Protein AF-A0A4S9E4V7-F1 (afdb_monomer_lite)

Structure (mmCIF, N/CA/C/O backbone):
data_AF-A0A4S9E4V7-F1
#
_entry.id   AF-A0A4S9E4V7-F1
#
loop_
_atom_site.group_PDB
_atom_site.id
_atom_site.type_symbol
_atom_site.label_atom_id
_atom_site.label_alt_id
_atom_site.label_comp_id
_atom_site.label_asym_id
_atom_site.label_entity_id
_atom_site.label_seq_id
_atom_site.pdbx_PDB_ins_code
_atom_site.Cartn_x
_atom_site.Cartn_y
_atom_site.Cartn_z
_atom_site.occupancy
_atom_site.B_iso_or_equiv
_atom_site.auth_seq_id
_atom_site.auth_comp_id
_atom_site.auth_asym_id
_atom_site.auth_atom_id
_atom_site.pdbx_PDB_model_num
ATOM 1 N N . MET A 1 1 ? 6.009 -18.133 0.941 1.00 55.78 1 MET A N 1
ATOM 2 C CA . MET A 1 1 ? 5.206 -17.746 -0.240 1.00 55.78 1 MET A CA 1
ATOM 3 C C . MET A 1 1 ? 5.287 -16.229 -0.353 1.00 55.78 1 MET A C 1
ATOM 5 O O . MET A 1 1 ? 4.852 -15.568 0.579 1.00 55.78 1 MET A O 1
ATOM 9 N N . CYS A 1 2 ? 5.917 -15.676 -1.392 1.00 73.06 2 CYS A N 1
ATOM 10 C CA . CYS A 1 2 ? 6.107 -14.224 -1.519 1.00 73.06 2 CYS A CA 1
ATOM 11 C C . CYS A 1 2 ? 4.860 -13.590 -2.148 1.00 73.06 2 CYS A C 1
ATOM 13 O O . CYS A 1 2 ? 4.526 -13.915 -3.286 1.00 73.06 2 CYS A O 1
ATOM 15 N N . LYS A 1 3 ? 4.164 -12.721 -1.409 1.00 90.62 3 LYS A N 1
ATOM 16 C CA . LYS A 1 3 ? 3.033 -11.930 -1.915 1.00 90.62 3 LYS A CA 1
ATOM 17 C C . LYS A 1 3 ? 3.523 -10.561 -2.401 1.00 90.62 3 LYS A C 1
ATOM 19 O O . LYS A 1 3 ? 4.556 -10.073 -1.946 1.00 90.62 3 LYS A O 1
ATOM 24 N N . ARG A 1 4 ? 2.806 -9.951 -3.344 1.00 94.00 4 ARG A N 1
ATOM 25 C CA . ARG A 1 4 ? 3.151 -8.665 -3.960 1.00 94.00 4 ARG A CA 1
ATOM 26 C C . ARG A 1 4 ? 2.771 -7.502 -3.041 1.00 94.00 4 ARG A C 1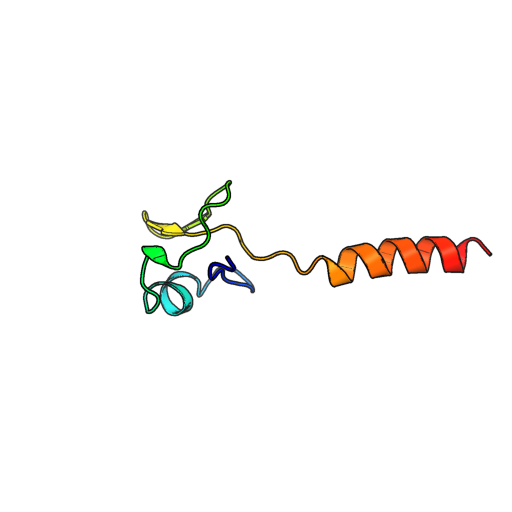
ATOM 28 O O . ARG A 1 4 ? 1.703 -7.498 -2.431 1.00 94.00 4 ARG A O 1
ATOM 35 N N . THR A 1 5 ? 3.648 -6.508 -2.968 1.00 94.38 5 THR A N 1
ATOM 36 C CA . THR A 1 5 ? 3.385 -5.209 -2.341 1.00 94.38 5 THR A CA 1
ATOM 37 C C . THR A 1 5 ? 3.957 -4.080 -3.205 1.00 94.38 5 THR A C 1
ATOM 39 O O . THR A 1 5 ? 4.598 -4.352 -4.222 1.00 94.38 5 THR A O 1
ATOM 42 N N . TRP A 1 6 ? 3.717 -2.825 -2.829 1.00 93.69 6 TRP A N 1
ATOM 43 C CA . TRP A 1 6 ? 4.138 -1.634 -3.564 1.00 93.69 6 TRP A CA 1
ATOM 44 C C . TRP A 1 6 ? 5.266 -0.879 -2.849 1.00 93.69 6 TRP A C 1
ATOM 46 O O . TRP A 1 6 ? 5.478 -1.020 -1.647 1.00 93.69 6 TRP A O 1
ATOM 56 N N . PHE A 1 7 ? 5.983 -0.050 -3.606 1.00 92.62 7 PHE A N 1
ATOM 57 C CA . PHE A 1 7 ? 7.033 0.841 -3.115 1.00 92.62 7 PHE A CA 1
ATOM 58 C C . PHE A 1 7 ? 6.950 2.195 -3.832 1.00 92.62 7 PHE A C 1
ATOM 60 O O . PHE A 1 7 ? 6.514 2.258 -4.983 1.00 92.62 7 PHE A O 1
ATOM 67 N N . GLY A 1 8 ? 7.365 3.275 -3.166 1.00 89.00 8 GLY A N 1
ATOM 68 C CA . GLY A 1 8 ? 7.410 4.631 -3.723 1.00 89.00 8 GLY A CA 1
ATOM 69 C C . GLY A 1 8 ? 6.656 5.654 -2.872 1.00 89.00 8 GLY A C 1
ATOM 70 O O . GLY A 1 8 ? 6.359 5.420 -1.710 1.00 89.00 8 GLY A O 1
ATOM 71 N N . CYS A 1 9 ? 6.310 6.807 -3.449 1.00 91.69 9 CYS A N 1
ATOM 72 C CA . CYS A 1 9 ? 5.714 7.933 -2.710 1.00 91.69 9 CYS A CA 1
ATOM 73 C C . CYS A 1 9 ? 4.243 7.741 -2.284 1.00 91.69 9 CYS A C 1
ATOM 75 O O . CYS A 1 9 ? 3.651 8.628 -1.675 1.00 91.69 9 CYS A O 1
ATOM 77 N N . GLY A 1 10 ? 3.608 6.626 -2.652 1.00 90.81 10 GLY A N 1
ATOM 78 C CA . GLY A 1 10 ? 2.225 6.326 -2.279 1.00 90.81 10 GLY A CA 1
ATOM 79 C C . GLY A 1 10 ? 1.138 7.077 -3.065 1.00 90.81 10 GLY A C 1
ATOM 80 O O . GLY A 1 10 ? -0.046 6.863 -2.808 1.00 90.81 10 GLY A O 1
ATOM 81 N N . ALA A 1 11 ? 1.487 7.941 -4.025 1.00 92.31 11 ALA A N 1
ATOM 82 C CA . ALA A 1 11 ? 0.503 8.619 -4.884 1.00 92.31 11 ALA A CA 1
ATOM 83 C C . ALA A 1 11 ? -0.072 7.706 -5.986 1.00 92.31 11 ALA A C 1
ATOM 85 O O . ALA A 1 11 ? -1.158 7.953 -6.494 1.00 92.31 11 ALA A O 1
ATOM 86 N N . HIS A 1 12 ? 0.642 6.630 -6.328 1.00 92.88 12 HIS A N 1
ATOM 87 C CA . HIS A 1 12 ? 0.327 5.751 -7.460 1.00 92.88 12 HIS A CA 1
ATOM 88 C C . HIS A 1 12 ? -0.085 4.333 -7.031 1.00 92.88 12 HIS A C 1
ATOM 90 O O . HIS A 1 12 ? -0.086 3.424 -7.856 1.00 92.88 12 HIS A O 1
ATOM 96 N N . VAL A 1 13 ? -0.413 4.124 -5.747 1.00 95.25 13 VAL A N 1
ATOM 97 C CA . VAL A 1 13 ? -0.746 2.790 -5.207 1.00 95.25 13 VAL A CA 1
ATOM 98 C C . VAL A 1 13 ? -1.889 2.119 -5.973 1.00 95.25 13 VAL A C 1
ATOM 100 O O . VAL A 1 13 ? -1.674 0.979 -6.384 1.00 95.25 13 VAL A O 1
ATOM 103 N N . PRO A 1 14 ? -3.030 2.789 -6.257 1.00 95.94 14 PRO A N 1
ATOM 104 C CA . PRO A 1 14 ? -4.113 2.165 -7.021 1.00 95.94 14 PRO A CA 1
ATOM 105 C C . PRO A 1 14 ? -3.641 1.709 -8.407 1.00 95.94 14 PRO A C 1
ATOM 107 O O . PRO A 1 14 ? -3.745 0.539 -8.754 1.00 95.94 14 PRO A O 1
ATOM 110 N N . SER A 1 15 ? -2.968 2.591 -9.156 1.00 94.25 15 SER A N 1
ATOM 111 C CA . SER A 1 15 ? -2.469 2.274 -10.501 1.00 94.25 15 SER A CA 1
ATOM 112 C C . SER A 1 15 ? -1.499 1.089 -10.544 1.00 94.25 15 SER A C 1
ATOM 114 O O . SER A 1 15 ? -1.448 0.387 -11.551 1.00 94.25 15 SER A O 1
ATOM 116 N N . VAL A 1 16 ? -0.717 0.863 -9.484 1.00 93.50 16 VAL A N 1
ATOM 117 C CA . VAL A 1 16 ? 0.225 -0.267 -9.405 1.00 93.50 16 VAL A CA 1
ATOM 118 C C . VAL A 1 16 ? -0.477 -1.544 -8.936 1.00 93.50 16 VAL A C 1
ATOM 120 O O . VAL A 1 16 ? -0.267 -2.610 -9.516 1.00 93.50 16 VAL A O 1
ATOM 123 N N . MET A 1 17 ? -1.306 -1.450 -7.895 1.00 95.94 17 MET A N 1
ATOM 124 C CA . MET A 1 17 ? -1.864 -2.616 -7.206 1.00 95.94 17 MET A CA 1
ATOM 125 C C . MET A 1 17 ? -3.151 -3.149 -7.837 1.00 95.94 17 MET A C 1
ATOM 127 O O . MET A 1 17 ? -3.358 -4.359 -7.813 1.00 95.94 17 MET A O 1
ATOM 131 N N . ASP A 1 18 ? -3.990 -2.304 -8.439 1.00 95.75 18 ASP A N 1
ATOM 132 C CA . ASP A 1 18 ? -5.322 -2.707 -8.923 1.00 95.75 18 ASP A CA 1
ATOM 133 C C . ASP A 1 18 ? -5.270 -3.722 -10.072 1.00 95.75 18 ASP A C 1
ATOM 135 O O . ASP A 1 18 ? -6.205 -4.495 -10.275 1.00 95.75 18 ASP A O 1
ATOM 139 N N . SER A 1 19 ? -4.153 -3.768 -10.804 1.00 94.94 19 SER A N 1
ATOM 140 C CA . SER A 1 19 ? -3.908 -4.771 -11.849 1.00 94.94 19 SER A CA 1
ATOM 141 C C . SER A 1 19 ? -3.542 -6.160 -11.303 1.00 94.94 19 SER A C 1
ATOM 143 O O . SER A 1 19 ? -3.508 -7.139 -12.052 1.00 94.94 19 SER A O 1
ATOM 145 N N . ILE A 1 20 ? -3.251 -6.262 -10.004 1.00 95.19 20 ILE A N 1
ATOM 146 C CA . ILE A 1 20 ? -2.787 -7.480 -9.346 1.00 95.19 20 ILE A CA 1
ATOM 147 C C . ILE A 1 20 ? -3.979 -8.170 -8.669 1.00 95.19 20 ILE A C 1
ATOM 149 O O . ILE A 1 20 ? -4.679 -7.530 -7.884 1.00 95.19 20 ILE A O 1
ATOM 153 N N . PRO A 1 21 ? -4.192 -9.480 -8.879 1.00 95.81 21 PRO A N 1
ATOM 154 C CA . PRO A 1 21 ? -5.199 -10.237 -8.142 1.00 95.81 21 PRO A CA 1
ATOM 155 C C . PRO A 1 21 ? -5.034 -10.103 -6.618 1.00 95.81 21 PRO A C 1
ATOM 157 O O . PRO A 1 21 ? -3.943 -10.293 -6.083 1.00 95.81 21 PRO A O 1
ATOM 160 N N . LYS A 1 22 ? -6.123 -9.812 -5.892 1.00 93.94 22 LYS A N 1
ATOM 161 C CA . LYS A 1 22 ? -6.084 -9.564 -4.434 1.00 93.94 22 LYS A CA 1
ATOM 162 C C . LYS A 1 22 ? -5.533 -10.733 -3.609 1.00 93.94 22 LYS A C 1
ATOM 164 O O . LYS A 1 22 ? -4.970 -10.514 -2.544 1.00 93.94 22 LYS A O 1
ATOM 169 N N . ASN A 1 23 ? -5.667 -11.972 -4.081 1.00 94.50 23 ASN A N 1
ATOM 170 C CA . ASN A 1 23 ? -5.086 -13.152 -3.424 1.00 94.50 23 ASN A CA 1
ATOM 171 C C . ASN A 1 23 ? -3.546 -13.166 -3.460 1.00 94.50 23 ASN A C 1
ATOM 173 O O . ASN A 1 23 ? -2.918 -13.874 -2.672 1.00 94.50 23 ASN A O 1
ATOM 177 N N . GLU A 1 24 ? -2.944 -12.377 -4.346 1.00 95.62 24 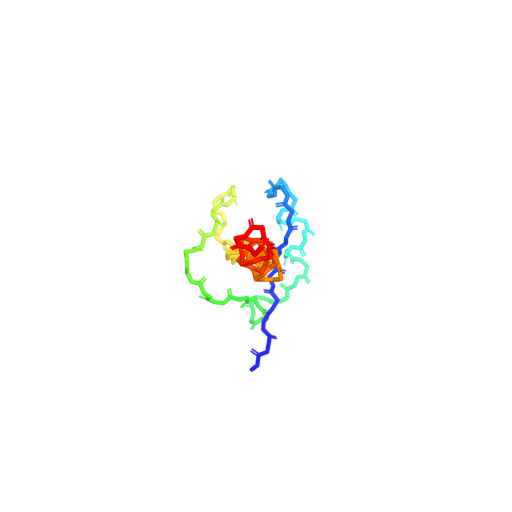GLU A N 1
ATOM 178 C CA . GLU A 1 24 ? -1.502 -12.190 -4.441 1.00 95.62 24 GLU A CA 1
ATOM 179 C C . GLU A 1 24 ? -1.010 -10.963 -3.670 1.00 95.62 24 GLU A C 1
ATOM 181 O O . GLU A 1 24 ? 0.195 -10.733 -3.623 1.00 95.62 24 GLU A O 1
ATOM 186 N N . TRP A 1 25 ? -1.899 -10.176 -3.059 1.00 95.38 25 TRP A N 1
ATOM 187 C CA . TRP A 1 25 ? -1.524 -9.006 -2.266 1.00 95.38 25 TRP A CA 1
ATOM 188 C C . TRP A 1 25 ? -0.981 -9.417 -0.902 1.00 95.38 25 TRP A C 1
ATOM 190 O O . TRP A 1 25 ? -1.505 -10.324 -0.256 1.00 95.38 25 TRP A O 1
ATOM 200 N N . CYS A 1 26 ? 0.051 -8.716 -0.438 1.00 93.81 26 CYS A N 1
ATOM 201 C CA . CYS A 1 26 ? 0.567 -8.882 0.912 1.00 93.81 26 CYS A CA 1
ATOM 202 C C . CYS A 1 26 ? -0.528 -8.601 1.963 1.00 93.81 26 CYS A C 1
ATOM 204 O O . CYS A 1 26 ? -1.224 -7.582 1.929 1.00 93.81 26 CYS A O 1
ATOM 206 N N . ASP A 1 27 ? -0.699 -9.534 2.897 1.00 93.38 27 ASP A N 1
ATOM 207 C CA . ASP A 1 27 ? -1.715 -9.495 3.948 1.00 93.38 27 ASP A CA 1
ATOM 208 C C . ASP A 1 27 ? -1.205 -8.905 5.268 1.00 93.38 27 ASP A C 1
ATOM 210 O O . ASP A 1 27 ? -2.021 -8.700 6.156 1.00 93.38 27 ASP A O 1
ATOM 214 N N . CYS A 1 28 ? 0.065 -8.502 5.353 1.00 91.69 28 CYS A N 1
ATOM 215 C CA . CYS A 1 28 ? 0.639 -7.814 6.513 1.00 91.69 28 CYS A CA 1
ATOM 216 C C . CYS A 1 28 ? -0.119 -6.530 6.898 1.00 91.69 28 CYS A C 1
ATOM 218 O O . CYS A 1 28 ? -0.634 -5.825 6.026 1.00 91.69 28 CYS A O 1
ATOM 220 N N . ASP A 1 29 ? -0.121 -6.212 8.190 1.00 91.62 29 ASP A N 1
ATOM 221 C CA . ASP A 1 29 ? -0.638 -4.968 8.769 1.00 91.62 29 ASP A CA 1
ATOM 222 C C . ASP A 1 29 ? 0.523 -4.048 9.200 1.00 91.62 29 ASP A C 1
ATOM 224 O O . ASP A 1 29 ? 1.610 -4.556 9.493 1.00 91.62 29 ASP A O 1
ATOM 228 N N . PRO A 1 30 ? 0.328 -2.715 9.264 1.00 93.44 30 PRO A N 1
ATOM 229 C CA . PRO A 1 30 ? -0.909 -1.980 8.978 1.00 93.44 30 PRO A CA 1
ATOM 230 C C . PRO A 1 30 ? -1.169 -1.787 7.476 1.00 93.44 30 PRO A C 1
ATOM 232 O O . PRO A 1 30 ? -0.247 -1.634 6.675 1.00 93.44 30 PRO A O 1
ATOM 235 N N . LYS A 1 31 ? -2.446 -1.748 7.085 1.00 93.81 31 LYS A N 1
ATOM 236 C CA . LYS A 1 31 ? -2.848 -1.388 5.718 1.00 93.81 31 LYS A CA 1
ATOM 237 C C . LYS A 1 31 ? -2.676 0.103 5.450 1.00 93.81 31 LYS A C 1
ATOM 239 O O . LYS A 1 31 ? -2.694 0.930 6.358 1.00 93.81 31 LYS A O 1
ATOM 244 N N . THR A 1 32 ? -2.533 0.443 4.173 1.00 93.12 32 THR A N 1
ATOM 245 C CA . THR A 1 32 ? -2.551 1.831 3.699 1.00 93.12 32 THR A CA 1
ATOM 246 C C . THR A 1 32 ? -3.895 2.128 3.048 1.00 93.12 32 THR A C 1
ATOM 248 O O . THR A 1 32 ? -4.244 1.496 2.054 1.00 93.12 32 THR A O 1
ATOM 251 N N . GLU A 1 33 ? -4.636 3.107 3.560 1.00 94.50 33 GLU A N 1
ATOM 252 C CA . GLU A 1 33 ? -5.886 3.563 2.944 1.00 94.50 33 GLU A CA 1
ATOM 253 C C . GLU A 1 33 ? -5.604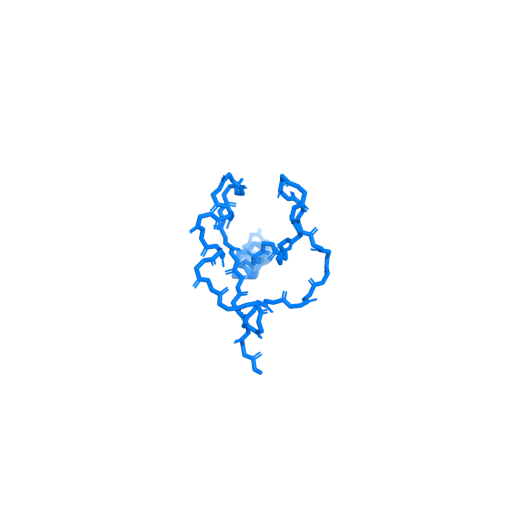 4.559 1.809 1.00 94.50 33 GLU A C 1
ATOM 255 O O . GLU A 1 33 ? -4.796 5.487 1.950 1.00 94.50 33 GLU A O 1
ATOM 260 N N . LYS A 1 34 ? -6.245 4.343 0.656 1.00 92.62 34 LYS A N 1
ATOM 261 C CA . LYS A 1 34 ? -6.290 5.296 -0.457 1.00 92.62 34 LYS A CA 1
ATOM 262 C C . LYS A 1 34 ? -7.688 5.321 -1.054 1.00 92.62 34 LYS A C 1
ATOM 264 O O . LYS A 1 34 ? -8.143 4.320 -1.610 1.00 92.62 34 LYS A O 1
ATOM 269 N N . ASN A 1 35 ? -8.325 6.488 -1.019 1.00 87.62 35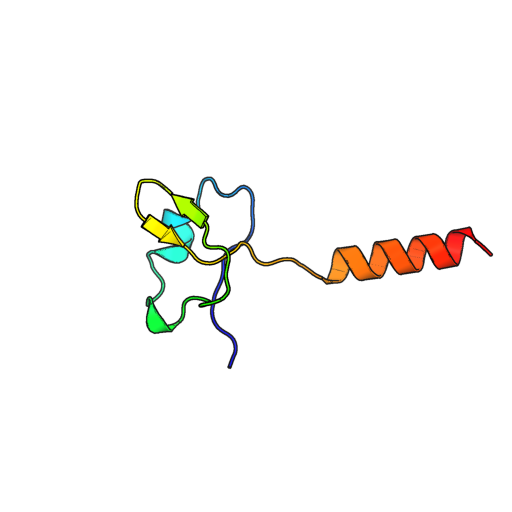 ASN A N 1
ATOM 270 C CA . ASN A 1 35 ? -9.634 6.741 -1.620 1.00 87.62 35 ASN A CA 1
ATOM 271 C C . ASN A 1 35 ? -10.692 5.694 -1.208 1.00 87.62 35 ASN A C 1
ATOM 273 O O . ASN A 1 35 ? -11.481 5.243 -2.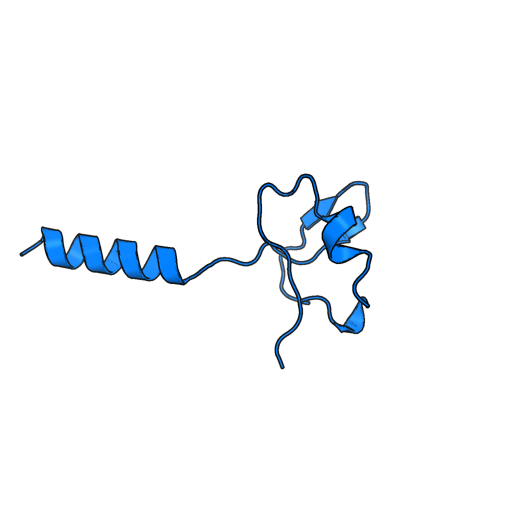037 1.00 87.62 35 ASN A O 1
ATOM 277 N N . GLY A 1 36 ? -10.680 5.267 0.058 1.00 91.94 36 GLY A N 1
ATOM 278 C CA . GLY A 1 36 ? -11.618 4.280 0.599 1.00 91.94 36 GLY A CA 1
ATOM 279 C C . GLY A 1 36 ? -11.290 2.818 0.277 1.00 91.94 36 GLY A C 1
ATOM 280 O O . GLY A 1 36 ? -12.101 1.942 0.565 1.00 91.94 36 GLY A O 1
ATOM 281 N N . THR A 1 37 ? -10.125 2.531 -0.312 1.00 94.12 37 THR A N 1
ATOM 282 C CA . THR A 1 37 ? -9.621 1.162 -0.505 1.00 94.12 37 THR A CA 1
ATOM 283 C C . THR A 1 37 ? -8.384 0.928 0.354 1.00 94.12 37 THR A C 1
ATOM 285 O O . THR A 1 37 ? -7.464 1.745 0.369 1.00 94.12 37 THR A O 1
ATOM 288 N N . GLU A 1 38 ? -8.348 -0.202 1.057 1.00 96.31 38 GLU A N 1
ATOM 289 C CA . GLU A 1 38 ? -7.184 -0.634 1.830 1.00 96.31 38 GLU A CA 1
ATOM 290 C C . GLU A 1 38 ? -6.211 -1.435 0.961 1.00 96.31 38 GLU A C 1
ATOM 292 O O . GLU A 1 38 ? -6.566 -2.452 0.357 1.00 96.31 38 GLU A O 1
ATOM 297 N N . TYR A 1 39 ? -4.964 -0.978 0.928 1.00 95.88 39 TYR A N 1
ATOM 298 C CA . TYR A 1 39 ? -3.856 -1.594 0.211 1.00 95.88 39 TYR A CA 1
ATOM 299 C C . TYR A 1 39 ? -2.838 -2.187 1.189 1.00 95.88 39 TYR A C 1
ATOM 301 O O . TYR A 1 39 ? -2.789 -1.789 2.358 1.00 95.88 39 TYR A O 1
ATOM 309 N N . PRO A 1 40 ? -1.986 -3.119 0.729 1.00 95.62 40 PRO A N 1
ATOM 310 C CA . PRO A 1 40 ? -0.894 -3.640 1.541 1.00 95.62 40 PRO A CA 1
ATOM 311 C C . PRO A 1 40 ? 0.040 -2.536 2.065 1.00 95.62 40 PRO A C 1
ATOM 313 O O . PRO A 1 40 ? 0.098 -1.457 1.466 1.00 95.62 40 PRO A O 1
ATOM 316 N N . PRO A 1 41 ? 0.793 -2.789 3.148 1.00 94.38 41 PRO A N 1
ATOM 317 C CA . PRO A 1 41 ? 1.832 -1.874 3.613 1.00 94.38 41 PRO A CA 1
ATOM 318 C C . PRO A 1 41 ? 2.892 -1.669 2.535 1.00 94.38 41 PRO A C 1
ATOM 320 O O . PRO A 1 41 ? 3.219 -2.603 1.802 1.00 94.38 41 PRO A O 1
ATOM 323 N N . MET A 1 42 ? 3.470 -0.470 2.473 1.00 93.19 42 MET A N 1
ATOM 324 C CA . MET A 1 42 ? 4.625 -0.215 1.615 1.00 93.19 42 MET A CA 1
ATOM 325 C C . MET A 1 42 ? 5.751 -1.200 1.953 1.00 93.19 42 MET A C 1
ATOM 327 O O . MET A 1 42 ? 6.052 -1.429 3.122 1.00 93.19 42 MET A O 1
ATOM 331 N N . GLY A 1 43 ? 6.376 -1.784 0.934 1.00 89.56 43 GLY A N 1
ATOM 332 C CA . GLY A 1 43 ? 7.539 -2.635 1.138 1.00 89.56 43 GLY A CA 1
ATOM 333 C C . GLY A 1 43 ? 8.699 -1.826 1.711 1.00 89.56 43 GLY A C 1
ATOM 334 O O . GLY A 1 43 ? 9.104 -0.826 1.126 1.00 89.56 43 GLY A O 1
ATOM 335 N N . GLU A 1 44 ? 9.267 -2.267 2.827 1.00 78.19 44 GLU A N 1
ATOM 336 C CA . GLU A 1 44 ? 10.513 -1.703 3.335 1.00 78.19 44 GLU A CA 1
ATOM 337 C C . GLU A 1 44 ? 11.699 -2.473 2.757 1.00 78.19 44 GLU A C 1
ATOM 339 O O . GLU A 1 44 ? 11.821 -3.694 2.891 1.00 78.19 44 GLU A O 1
ATOM 344 N N . LEU A 1 45 ? 12.597 -1.751 2.090 1.00 64.25 45 LEU A N 1
ATOM 345 C CA . LEU A 1 45 ? 13.880 -2.290 1.664 1.00 64.25 45 LEU A CA 1
ATOM 346 C C . LEU A 1 45 ? 14.784 -2.355 2.898 1.00 64.25 45 LEU A C 1
ATOM 348 O O . LEU A 1 45 ? 15.524 -1.420 3.199 1.00 64.25 45 LEU A O 1
ATOM 352 N N . ILE A 1 46 ? 14.740 -3.490 3.600 1.00 58.12 46 ILE A N 1
ATOM 353 C CA . ILE A 1 46 ? 15.567 -3.763 4.792 1.00 58.12 46 ILE A CA 1
ATOM 354 C C . ILE A 1 46 ? 17.080 -3.617 4.517 1.00 58.12 46 ILE A C 1
ATOM 356 O O . ILE A 1 46 ? 17.882 -3.495 5.436 1.00 58.12 46 ILE A O 1
ATOM 360 N N . VAL A 1 47 ? 17.471 -3.567 3.238 1.00 51.84 47 VAL A N 1
ATOM 361 C CA . VAL A 1 47 ? 18.841 -3.329 2.770 1.00 51.84 47 VAL A CA 1
ATOM 362 C C . VAL A 1 47 ? 19.382 -1.969 3.228 1.00 51.84 47 VAL A C 1
ATOM 364 O O . VAL A 1 47 ? 20.568 -1.877 3.522 1.00 51.84 47 VAL A O 1
ATOM 367 N N . LEU A 1 48 ? 18.551 -0.925 3.339 1.00 56.12 48 LEU A N 1
ATOM 368 C CA . LEU A 1 48 ? 19.043 0.396 3.755 1.00 56.12 48 LEU A CA 1
ATOM 369 C C . LEU A 1 48 ? 19.313 0.465 5.267 1.00 56.12 48 LEU A C 1
ATOM 371 O O . LEU A 1 48 ? 20.277 1.097 5.683 1.00 56.12 48 LEU A O 1
ATOM 375 N N . LEU A 1 49 ? 18.505 -0.228 6.074 1.00 57.47 49 LEU A N 1
ATOM 376 C CA . LEU A 1 49 ? 18.670 -0.272 7.530 1.00 57.47 49 LEU A CA 1
ATOM 377 C C . LEU A 1 49 ? 19.941 -1.029 7.926 1.00 57.47 49 LEU A C 1
ATOM 379 O O . LEU A 1 49 ? 20.690 -0.565 8.774 1.00 57.47 49 LEU A O 1
ATOM 383 N N . ILE A 1 50 ? 20.244 -2.142 7.249 1.00 60.00 50 ILE A N 1
ATOM 384 C CA . ILE A 1 50 ? 21.469 -2.911 7.520 1.00 60.00 50 ILE A CA 1
ATOM 385 C C . ILE A 1 50 ? 22.720 -2.101 7.143 1.00 60.00 50 ILE A C 1
ATOM 387 O O . ILE A 1 50 ? 23.734 -2.189 7.827 1.00 60.00 50 ILE A O 1
ATOM 391 N N . LEU A 1 51 ? 22.666 -1.294 6.077 1.00 60.41 51 LEU A N 1
ATOM 392 C CA . LEU A 1 51 ? 23.801 -0.456 5.683 1.00 60.41 51 LEU A CA 1
ATOM 393 C C . LEU A 1 51 ? 24.056 0.694 6.662 1.00 60.41 51 LEU A C 1
ATOM 395 O O . LEU A 1 51 ? 25.220 1.000 6.889 1.00 60.41 51 LEU A O 1
ATOM 399 N N . ILE A 1 52 ? 23.014 1.280 7.261 1.00 61.22 52 ILE A N 1
ATOM 400 C CA . ILE A 1 52 ? 23.169 2.334 8.277 1.00 61.22 52 ILE A CA 1
ATOM 401 C C . ILE A 1 52 ? 23.855 1.768 9.532 1.00 61.22 52 ILE A C 1
ATOM 403 O O . ILE A 1 52 ? 24.882 2.299 9.953 1.00 61.22 52 ILE A O 1
ATOM 407 N N . GLU A 1 53 ? 23.397 0.615 10.033 1.00 63.25 53 GLU A N 1
ATOM 408 C CA . GLU A 1 53 ? 24.029 -0.068 11.176 1.00 63.25 53 GLU A CA 1
ATOM 409 C C . GLU A 1 53 ? 25.495 -0.449 10.883 1.00 63.25 53 GLU A C 1
ATOM 411 O O . GLU A 1 53 ? 26.368 -0.337 11.743 1.00 63.25 53 GLU A O 1
ATOM 416 N N . LEU A 1 54 ? 25.805 -0.869 9.649 1.00 60.72 54 LEU A N 1
ATOM 417 C CA . LEU A 1 54 ? 27.178 -1.191 9.239 1.00 60.72 54 LEU A CA 1
ATOM 418 C C . LEU A 1 54 ? 28.067 0.054 9.103 1.00 60.72 54 LEU A C 1
ATOM 420 O O . LEU A 1 54 ? 29.260 -0.027 9.401 1.00 60.72 54 LEU A O 1
ATOM 424 N N . THR A 1 55 ? 27.523 1.195 8.667 1.00 61.66 55 THR A N 1
ATOM 425 C CA . THR A 1 55 ? 28.274 2.459 8.616 1.00 61.66 55 THR A CA 1
ATOM 426 C C . THR A 1 55 ? 28.569 3.001 10.011 1.00 61.66 55 THR A C 1
ATOM 428 O O . THR A 1 55 ? 29.693 3.435 10.259 1.00 61.66 55 THR A O 1
ATOM 431 N N . ASP A 1 56 ? 27.633 2.870 10.954 1.00 64.00 56 ASP A N 1
ATOM 432 C CA . ASP A 1 56 ? 27.854 3.275 12.346 1.00 64.00 56 ASP A CA 1
ATOM 433 C C . ASP A 1 56 ? 28.939 2.423 13.026 1.00 64.00 56 ASP A C 1
ATOM 435 O O . ASP A 1 56 ? 29.791 2.955 13.740 1.00 64.00 56 ASP A O 1
ATOM 439 N N . VAL A 1 57 ? 28.994 1.116 12.737 1.00 63.22 57 VAL A N 1
ATOM 440 C CA . VAL A 1 57 ? 30.084 0.235 13.200 1.00 63.22 57 VAL A CA 1
ATOM 441 C C . VAL A 1 57 ? 31.426 0.595 12.551 1.00 63.22 57 VAL A C 1
ATOM 443 O O . VAL A 1 57 ? 32.463 0.508 13.208 1.00 63.22 57 VAL A O 1
ATOM 446 N N . LEU A 1 58 ? 31.432 1.018 11.283 1.00 62.25 58 LEU A N 1
ATOM 447 C CA . LEU A 1 58 ? 32.659 1.375 10.564 1.00 62.25 58 LEU A CA 1
ATOM 448 C C . LEU A 1 58 ? 33.211 2.756 10.960 1.00 62.25 58 LEU A C 1
ATOM 450 O O . LEU A 1 58 ? 34.418 2.960 10.903 1.00 62.25 58 LEU A O 1
ATOM 454 N N . GLN A 1 59 ? 32.354 3.692 11.373 1.00 62.38 59 GLN A N 1
ATOM 455 C CA . GLN A 1 59 ? 32.753 5.026 11.852 1.00 62.38 59 GLN A CA 1
ATOM 456 C C . GLN A 1 59 ? 33.125 5.056 13.341 1.00 62.38 59 GLN A C 1
ATOM 458 O O . GLN A 1 59 ? 33.659 6.059 13.814 1.00 62.38 59 GLN A O 1
ATOM 463 N N . ALA A 1 60 ? 32.863 3.968 14.068 1.00 58.34 60 ALA A N 1
ATOM 464 C CA . ALA A 1 60 ? 33.294 3.773 15.450 1.00 58.34 60 ALA A CA 1
ATOM 465 C C . ALA A 1 60 ? 34.675 3.087 15.580 1.00 58.34 60 ALA A C 1
ATOM 467 O O . ALA A 1 60 ? 35.082 2.778 16.703 1.00 58.34 60 ALA A O 1
ATOM 468 N N . ALA A 1 61 ? 35.379 2.847 14.463 1.00 51.28 61 ALA A N 1
ATOM 469 C CA . ALA A 1 61 ? 36.706 2.223 14.403 1.00 51.28 61 ALA A CA 1
ATOM 470 C C . ALA A 1 61 ? 37.818 3.217 14.031 1.00 51.28 61 ALA A C 1
ATOM 472 O O . ALA A 1 61 ? 37.575 4.100 13.177 1.00 51.28 61 ALA A O 1
#

Radius of gyration: 15.53 Å; chains: 1; bounding box: 48×26×27 Å

Secondary structure (DSSP, 8-state):
-PPB---SSSSSHHHHHTTS-GGGB---SSPEEETTEEEPPPPP-HHHHHHHHHHHHHHT-

Foldseek 3Di:
DQADAAADPPPCRCVVPVVDP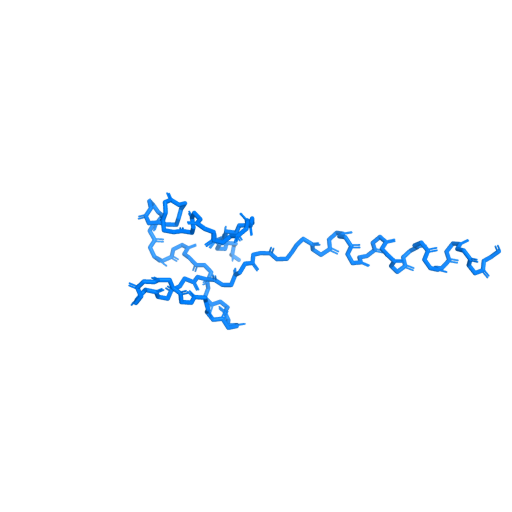PVRFDPDDDWDDDPNDTGRDHDDPCVVVVVVVVVVVVVVD

Organism: Aureobasidium pullulans (NCBI:txid5580)

pLDDT: mean 82.92, std 15.66, range [51.28, 96.31]

Sequence (61 aa):
MCKRTWFGCGAHVPSVMDSIPKNEWCDCDPKTEKNGTEYPPMGELIVLLILIELTDVLQAA